Protein AF-A0AAU1BFW3-F1 (afdb_monomer)

Secondary structure (DSSP, 8-state):
-----------------EEEEEEEPTTS-EEEEEEEE--HHHHHHHHHHHHHHTT---HHHHTT-

Radius of gyration: 21.07 Å; Cα contacts (8 Å, |Δi|>4): 46; chains: 1; bounding box: 65×12×51 Å

pLDDT: mean 71.67, std 14.63, range [37.44, 94.25]

Mean predicted aligned error: 13.54 Å

Sequence (65 aa):
MGRGGAHIRARACARYPQEWTYGRGPDGRRRRVETFRFNSADLKNSLRDAVLEVGWSWRGVLLKL

Solvent-accessible surface area (backbone atoms only — not comparable to full-atom values): 4424 Å² total; per-residue (Å²): 139,84,85,80,81,81,80,78,78,74,81,78,79,82,80,57,62,66,46,73,45,82,42,72,44,100,85,70,45,84,36,82,40,83,77,43,78,49,59,69,64,60,55,54,47,54,53,48,53,56,38,48,73,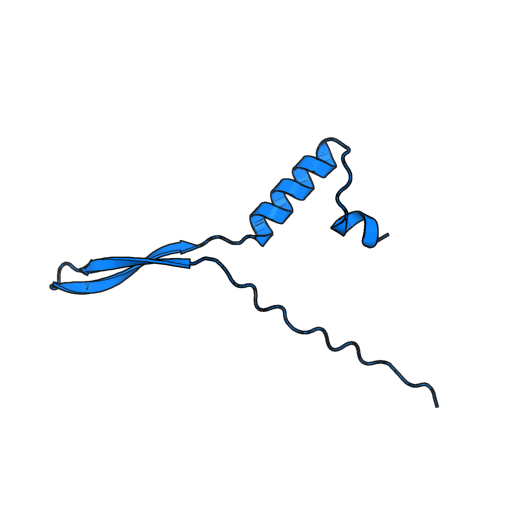76,71,46,86,55,71,85,60,63,75,71,113

Structure (mmCIF, N/CA/C/O backbone):
data_AF-A0AAU1BFW3-F1
#
_entry.id   AF-A0AAU1BFW3-F1
#
loop_
_atom_site.group_PDB
_atom_site.id
_atom_site.type_symbol
_atom_site.label_atom_id
_atom_site.label_alt_id
_atom_site.label_comp_id
_atom_site.label_asym_id
_atom_site.label_entity_id
_atom_site.label_seq_id
_atom_site.pdbx_PDB_ins_code
_atom_site.Cartn_x
_atom_site.Cartn_y
_atom_site.Cartn_z
_atom_site.occupancy
_atom_site.B_iso_or_equiv
_atom_site.auth_seq_id
_atom_site.auth_comp_id
_atom_site.auth_asym_id
_atom_site.auth_atom_id
_atom_site.pdbx_PDB_model_num
ATOM 1 N N . MET A 1 1 ? 46.044 -6.264 2.624 1.00 37.44 1 MET A N 1
ATOM 2 C CA . MET A 1 1 ? 44.940 -6.064 3.592 1.00 37.44 1 MET A CA 1
ATOM 3 C C . MET A 1 1 ? 43.796 -5.290 2.932 1.00 37.44 1 MET A C 1
ATOM 5 O O . MET A 1 1 ? 43.898 -4.078 2.793 1.00 37.44 1 MET A O 1
ATOM 9 N N . GLY A 1 2 ? 42.741 -5.971 2.471 1.00 38.25 2 GLY A N 1
ATOM 10 C CA . GLY A 1 2 ? 41.558 -5.333 1.874 1.00 38.25 2 GLY A CA 1
ATOM 11 C C . GLY A 1 2 ? 40.514 -4.989 2.939 1.00 38.25 2 GLY A C 1
ATOM 12 O O . GLY A 1 2 ? 40.111 -5.860 3.705 1.00 38.25 2 GLY A O 1
ATOM 13 N N . ARG A 1 3 ? 40.097 -3.720 3.014 1.00 44.44 3 ARG A N 1
ATOM 14 C CA . ARG A 1 3 ? 39.045 -3.251 3.929 1.00 44.44 3 ARG A CA 1
ATOM 15 C C . ARG A 1 3 ? 37.671 -3.640 3.373 1.00 44.44 3 ARG A C 1
ATOM 17 O O . ARG A 1 3 ? 37.175 -2.995 2.457 1.00 44.44 3 ARG A O 1
ATOM 24 N N . GLY A 1 4 ? 37.073 -4.691 3.932 1.00 43.06 4 GLY A N 1
ATOM 25 C CA . GLY A 1 4 ? 35.671 -5.042 3.706 1.00 43.06 4 GLY A CA 1
ATOM 26 C C . GLY A 1 4 ? 34.753 -4.030 4.391 1.00 43.06 4 GLY A C 1
ATOM 27 O O . GLY A 1 4 ? 34.721 -3.948 5.617 1.00 43.06 4 GLY A O 1
ATOM 28 N N . GLY A 1 5 ? 34.030 -3.236 3.603 1.00 44.28 5 GLY A N 1
ATOM 29 C CA . GLY A 1 5 ? 32.999 -2.329 4.099 1.00 44.28 5 GLY A CA 1
ATOM 30 C C . GLY A 1 5 ? 31.752 -3.113 4.501 1.00 44.28 5 GLY A C 1
ATOM 31 O O . GLY A 1 5 ? 31.004 -3.583 3.647 1.00 44.28 5 GLY A O 1
ATOM 32 N N . ALA A 1 6 ? 31.520 -3.264 5.803 1.00 54.03 6 ALA A N 1
ATOM 33 C CA . ALA A 1 6 ? 30.285 -3.831 6.324 1.00 54.03 6 ALA A CA 1
ATOM 34 C C . ALA A 1 6 ? 29.137 -2.822 6.144 1.00 54.03 6 ALA A C 1
ATOM 36 O O . ALA A 1 6 ? 29.032 -1.837 6.875 1.00 54.03 6 ALA A O 1
ATOM 37 N N . HIS A 1 7 ? 28.263 -3.057 5.163 1.00 47.88 7 HIS A N 1
ATOM 38 C CA . HIS A 1 7 ? 27.024 -2.297 5.012 1.00 47.88 7 HIS A CA 1
ATOM 39 C C . HIS A 1 7 ? 26.033 -2.715 6.102 1.00 47.88 7 HIS A C 1
ATOM 41 O O . HIS A 1 7 ? 25.327 -3.718 5.984 1.00 47.88 7 HIS A O 1
ATOM 47 N N . ILE A 1 8 ? 25.967 -1.932 7.177 1.00 53.16 8 ILE A N 1
ATOM 48 C CA . ILE A 1 8 ? 24.973 -2.110 8.234 1.00 53.16 8 ILE A CA 1
ATOM 49 C C . ILE A 1 8 ? 23.615 -1.674 7.662 1.00 53.16 8 ILE A C 1
ATOM 51 O O . ILE A 1 8 ? 23.305 -0.485 7.593 1.00 53.16 8 ILE A O 1
ATOM 55 N N . ARG A 1 9 ? 22.798 -2.625 7.191 1.00 53.97 9 ARG A N 1
ATOM 56 C CA . ARG A 1 9 ? 21.411 -2.336 6.793 1.00 53.97 9 ARG A CA 1
ATOM 57 C C . ARG A 1 9 ? 20.616 -2.031 8.060 1.00 53.97 9 ARG A C 1
ATOM 59 O O . ARG A 1 9 ? 20.178 -2.944 8.756 1.00 53.97 9 ARG A O 1
ATOM 66 N N . ALA A 1 10 ? 20.432 -0.749 8.360 1.00 54.06 10 ALA A N 1
ATOM 67 C CA . ALA A 1 10 ? 19.490 -0.325 9.386 1.00 54.06 10 ALA A CA 1
ATOM 68 C C . ALA A 1 10 ? 18.103 -0.898 9.048 1.00 54.06 10 ALA A C 1
ATOM 70 O O . ALA A 1 10 ? 17.576 -0.674 7.955 1.00 54.06 10 ALA A O 1
ATOM 71 N N . ARG A 1 11 ? 17.510 -1.664 9.972 1.00 56.34 11 ARG A N 1
ATOM 72 C CA . ARG A 1 11 ? 16.103 -2.066 9.869 1.00 56.34 11 ARG A CA 1
ATOM 73 C C . ARG A 1 11 ? 15.264 -0.795 9.924 1.00 56.34 11 ARG A C 1
ATOM 75 O O . ARG A 1 11 ? 15.125 -0.188 10.981 1.00 56.34 11 ARG A O 1
ATOM 82 N N . ALA A 1 12 ? 14.708 -0.390 8.787 1.00 60.00 12 ALA A N 1
ATOM 83 C CA . ALA A 1 12 ? 13.697 0.650 8.765 1.00 60.00 12 ALA A CA 1
ATOM 84 C C . ALA A 1 12 ? 12.492 0.163 9.584 1.00 60.00 12 ALA A C 1
ATOM 86 O O . ALA A 1 12 ? 11.831 -0.808 9.216 1.00 60.00 12 ALA A O 1
ATOM 87 N N . CYS A 1 13 ? 12.225 0.814 10.715 1.00 51.75 13 CYS A N 1
ATOM 88 C CA . CYS A 1 13 ? 11.002 0.590 11.468 1.00 51.75 13 CYS A CA 1
ATOM 89 C C . CYS A 1 13 ? 9.862 1.237 10.674 1.00 51.75 13 CYS A C 1
ATOM 91 O O . CYS A 1 13 ? 9.753 2.464 10.625 1.00 51.75 13 CYS A O 1
ATOM 93 N N . ALA A 1 14 ? 9.068 0.428 9.973 1.00 61.25 14 ALA A N 1
ATOM 94 C CA . ALA A 1 14 ? 7.923 0.921 9.224 1.00 61.25 14 ALA A CA 1
ATOM 95 C C . ALA A 1 14 ? 6.901 1.515 10.209 1.00 61.25 14 ALA A C 1
ATOM 97 O O . ALA A 1 14 ? 6.224 0.794 10.939 1.00 61.25 14 ALA A O 1
ATOM 98 N N . ARG A 1 15 ? 6.829 2.850 10.268 1.00 64.62 15 ARG A N 1
ATOM 99 C CA . ARG A 1 15 ? 5.844 3.573 11.076 1.00 64.62 15 ARG A CA 1
ATOM 100 C C . ARG A 1 15 ? 4.523 3.600 10.316 1.00 64.62 15 ARG A C 1
ATOM 102 O O . ARG A 1 15 ? 4.392 4.313 9.324 1.00 64.62 15 ARG A O 1
ATOM 109 N N . TYR A 1 16 ? 3.557 2.828 10.793 1.00 66.50 16 TYR A N 1
ATOM 110 C CA . TYR A 1 16 ? 2.194 2.844 10.276 1.00 66.50 16 TYR A CA 1
ATOM 111 C C . TYR A 1 16 ? 1.382 3.923 10.995 1.00 66.50 16 TYR A C 1
ATOM 113 O O . TYR A 1 16 ? 1.402 3.938 12.232 1.00 66.50 16 TYR A O 1
ATOM 121 N N . PRO A 1 17 ? 0.680 4.823 10.281 1.00 64.69 17 PRO A N 1
ATOM 122 C CA . PRO A 1 17 ? -0.391 5.592 10.896 1.00 64.69 17 PRO A CA 1
ATOM 123 C C . PRO A 1 17 ? -1.414 4.612 11.484 1.00 64.69 17 PRO A C 1
ATOM 125 O O . PRO A 1 17 ? -1.939 3.742 10.785 1.00 64.69 17 PRO A O 1
ATOM 128 N N . GLN A 1 18 ? -1.612 4.724 12.793 1.00 70.94 18 GLN A N 1
ATOM 129 C CA . GLN A 1 18 ? -2.598 3.975 13.561 1.00 70.94 18 GLN A CA 1
ATOM 130 C C . GLN A 1 18 ? -3.530 4.989 14.208 1.00 70.94 18 GLN A C 1
ATOM 132 O O . GLN A 1 18 ? -3.060 5.896 14.902 1.00 70.94 18 GLN A O 1
ATOM 137 N N . GLU A 1 19 ? -4.826 4.829 13.979 1.00 74.06 19 GLU A N 1
ATOM 138 C CA . GLU A 1 19 ? -5.858 5.618 14.641 1.00 74.06 19 GLU A CA 1
ATOM 139 C C . GLU A 1 19 ? -6.500 4.797 15.758 1.00 74.06 19 GLU A C 1
ATOM 141 O O . GLU A 1 19 ? -6.781 3.604 15.605 1.00 74.06 19 GLU A O 1
ATOM 146 N N . TRP A 1 20 ? -6.712 5.449 16.899 1.00 73.00 20 TRP A N 1
ATOM 147 C CA . TRP A 1 20 ? -7.305 4.842 18.081 1.00 73.00 20 TRP A CA 1
ATOM 148 C C . TRP A 1 20 ? -8.559 5.606 18.460 1.00 73.00 20 TRP A C 1
ATOM 150 O O . TRP A 1 20 ? -8.501 6.804 18.741 1.00 73.00 20 TRP A O 1
ATOM 160 N N . THR A 1 21 ? -9.676 4.897 18.568 1.00 74.12 21 THR A N 1
ATOM 161 C CA . THR A 1 21 ? -10.893 5.447 19.159 1.00 74.12 21 THR A CA 1
ATOM 162 C C . THR A 1 21 ? -11.052 4.913 20.579 1.00 74.12 21 THR A C 1
ATOM 164 O O . THR A 1 21 ? -10.877 3.723 20.853 1.00 74.12 21 THR A O 1
ATOM 167 N N . TYR A 1 22 ? -11.377 5.803 21.515 1.00 70.69 22 TYR A N 1
ATOM 168 C CA . TYR A 1 22 ? -11.684 5.430 22.893 1.00 70.69 22 TYR A CA 1
ATOM 169 C C . TYR A 1 22 ? -13.184 5.163 23.015 1.00 70.69 22 TYR A C 1
ATOM 171 O O . TYR A 1 22 ? -13.985 6.092 23.078 1.00 70.6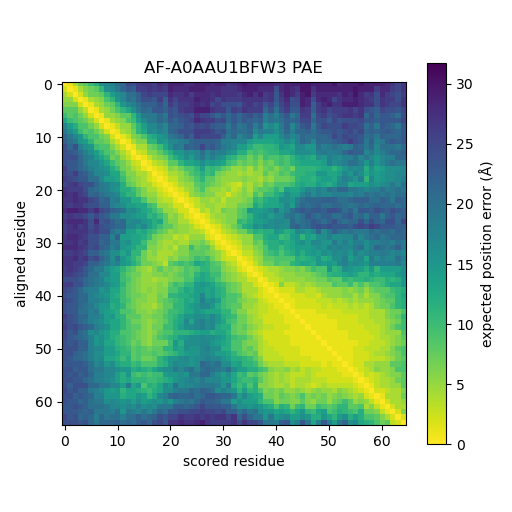9 22 TYR A O 1
ATOM 179 N N . GLY A 1 23 ? -13.556 3.886 23.044 1.00 72.62 23 GLY A N 1
ATOM 180 C CA . GLY A 1 23 ? -14.924 3.443 23.295 1.00 72.62 23 GLY A CA 1
ATOM 181 C C . GLY A 1 23 ? -15.164 3.153 24.776 1.00 72.62 23 GLY A C 1
ATOM 182 O O . GLY A 1 23 ? -14.227 2.917 25.547 1.00 72.62 23 GLY A O 1
ATOM 183 N N . ARG A 1 24 ? -16.433 3.140 25.184 1.00 73.06 24 ARG A N 1
ATOM 184 C CA . ARG A 1 24 ? -16.848 2.598 26.482 1.00 73.06 24 ARG A CA 1
ATOM 185 C C . ARG A 1 24 ? -17.327 1.165 26.251 1.00 73.06 24 ARG A C 1
ATOM 187 O O . ARG A 1 24 ? -18.206 0.955 25.421 1.00 73.06 24 ARG A O 1
ATOM 194 N N . GLY A 1 25 ? -16.702 0.195 26.914 1.00 72.50 25 GLY A N 1
ATOM 195 C CA . GLY A 1 25 ? -17.138 -1.200 26.855 1.00 72.50 25 GLY A CA 1
ATOM 196 C C . GLY A 1 25 ? -18.482 -1.406 27.571 1.00 72.50 25 GLY A C 1
ATOM 197 O O . GLY A 1 25 ? -18.899 -0.529 28.335 1.00 72.50 25 GLY A O 1
ATOM 198 N N . PRO A 1 26 ? -19.164 -2.544 27.358 1.00 72.50 26 PRO A N 1
ATOM 199 C CA . PRO A 1 26 ? -20.413 -2.883 28.059 1.00 72.50 26 PRO A CA 1
ATOM 200 C C . PRO A 1 26 ? -20.255 -2.925 29.593 1.00 72.50 26 PRO A C 1
ATOM 202 O O . PRO A 1 26 ? -21.212 -2.748 30.335 1.00 72.50 26 PRO A O 1
ATOM 205 N N . ASP A 1 27 ? -19.023 -3.089 30.057 1.00 78.88 27 ASP A N 1
ATOM 206 C CA . ASP A 1 27 ? -18.531 -3.058 31.432 1.00 78.88 27 ASP A CA 1
ATOM 207 C C . ASP A 1 27 ? -18.195 -1.638 31.948 1.00 78.88 27 ASP A C 1
ATOM 209 O O . ASP A 1 27 ? -17.655 -1.473 33.042 1.00 78.88 27 ASP A O 1
ATOM 213 N N . GLY A 1 28 ? -18.474 -0.587 31.168 1.00 74.88 28 GLY A N 1
ATOM 214 C CA . GLY A 1 28 ? -18.259 0.816 31.545 1.00 74.88 28 GLY A CA 1
ATOM 215 C C . GLY A 1 28 ? -16.799 1.286 31.492 1.00 74.88 28 GLY A C 1
ATOM 216 O O . GLY A 1 28 ? -16.529 2.483 31.623 1.00 74.88 28 GLY A O 1
ATOM 217 N N . ARG A 1 29 ? -15.844 0.380 31.256 1.00 77.56 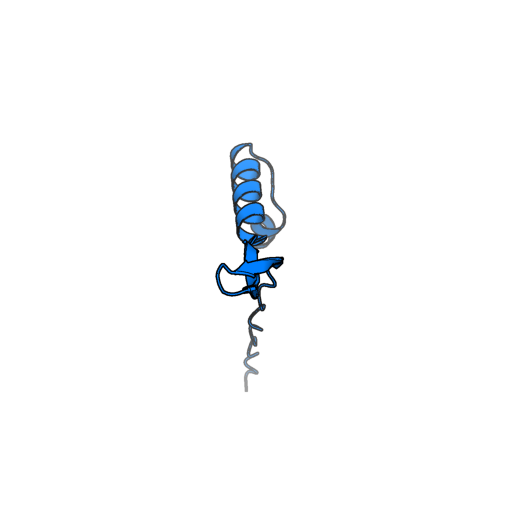29 ARG A N 1
ATOM 218 C CA . ARG A 1 29 ? -14.409 0.689 31.203 1.00 77.56 29 ARG A CA 1
ATOM 219 C C . ARG A 1 29 ? -14.016 1.312 29.861 1.00 77.56 29 ARG A C 1
ATOM 221 O O . ARG A 1 29 ? -14.581 1.001 28.811 1.00 77.56 29 ARG A O 1
ATOM 228 N N . ARG A 1 30 ? -13.018 2.206 29.890 1.00 76.56 30 ARG A N 1
ATOM 229 C CA . ARG A 1 30 ? -12.415 2.778 28.674 1.00 76.56 30 ARG A CA 1
ATOM 230 C C . ARG A 1 30 ? -11.667 1.681 27.920 1.00 76.56 30 ARG A C 1
ATOM 232 O O . ARG A 1 30 ? -10.684 1.147 28.431 1.00 76.56 30 ARG A O 1
ATOM 239 N N . ARG A 1 31 ? -12.092 1.394 26.691 1.00 76.12 31 ARG A N 1
ATOM 240 C CA . ARG A 1 31 ? -11.420 0.470 25.774 1.00 76.12 31 ARG A CA 1
ATOM 241 C C . ARG A 1 31 ? -10.816 1.258 24.618 1.00 76.12 31 ARG A C 1
ATOM 243 O O . ARG A 1 31 ? -11.503 2.051 23.980 1.00 76.12 31 ARG A O 1
ATOM 250 N N . ARG A 1 32 ? -9.530 1.032 24.344 1.00 71.56 32 ARG A N 1
ATOM 251 C CA . ARG A 1 32 ? -8.914 1.464 23.084 1.00 71.56 32 ARG A CA 1
ATOM 252 C C . ARG A 1 32 ? -9.342 0.484 22.002 1.00 71.56 32 ARG A C 1
ATOM 254 O O . ARG A 1 32 ? -9.131 -0.717 22.158 1.00 71.56 32 ARG A O 1
ATOM 261 N N . VAL A 1 33 ? -9.958 0.994 20.950 1.00 76.19 33 VAL A N 1
ATOM 262 C CA . VAL A 1 33 ? -10.315 0.226 19.760 1.00 76.19 33 VAL A CA 1
ATOM 263 C C . VAL A 1 33 ? -9.432 0.742 18.630 1.00 76.19 33 VAL A C 1
ATOM 265 O O . VAL A 1 33 ? -9.414 1.944 18.367 1.00 76.19 33 VAL A O 1
ATOM 268 N N . GLU A 1 34 ? -8.649 -0.152 18.027 1.00 71.19 34 GLU A N 1
ATOM 269 C CA . GLU A 1 34 ? -7.891 0.140 16.808 1.00 71.19 34 GLU A CA 1
ATOM 270 C C . GLU A 1 34 ? -8.898 0.207 15.659 1.00 71.19 34 GLU A C 1
ATOM 272 O O . GLU A 1 34 ? -9.529 -0.795 15.325 1.00 71.19 34 GLU A O 1
ATOM 277 N N . THR A 1 35 ? -9.118 1.400 15.116 1.00 73.31 35 THR A N 1
ATOM 278 C CA . THR A 1 35 ? -10.112 1.638 14.058 1.00 73.31 35 THR A CA 1
ATOM 279 C C . THR A 1 35 ? -9.475 1.674 12.680 1.00 73.31 35 THR A C 1
ATOM 281 O O . THR A 1 35 ? -10.131 1.348 11.692 1.00 73.31 35 THR A O 1
ATOM 284 N N . PHE A 1 36 ? -8.194 2.033 12.601 1.00 69.31 36 PHE A N 1
ATOM 285 C CA . PHE A 1 36 ? -7.512 2.188 11.329 1.00 69.31 36 PHE A CA 1
ATOM 286 C C . PHE A 1 36 ? -6.027 1.877 11.450 1.00 69.31 36 PHE A C 1
ATOM 288 O O . PHE A 1 36 ? -5.314 2.459 12.271 1.00 69.31 36 PHE A O 1
ATOM 295 N N . ARG A 1 37 ? -5.553 0.998 10.568 1.00 70.00 37 ARG A N 1
ATOM 296 C CA . ARG A 1 37 ? -4.136 0.715 10.367 1.00 70.00 37 ARG A CA 1
ATOM 297 C C . ARG A 1 37 ? -3.848 0.736 8.882 1.00 70.00 37 ARG A C 1
ATOM 299 O O . ARG A 1 37 ? -4.392 -0.069 8.132 1.00 70.00 37 ARG A O 1
ATOM 306 N N . PHE A 1 38 ? -2.963 1.634 8.467 1.00 73.69 38 PHE A N 1
ATOM 307 C CA . PHE A 1 38 ? -2.617 1.776 7.060 1.00 73.69 38 PHE A CA 1
ATOM 308 C C . PHE A 1 38 ? -1.127 1.586 6.820 1.00 73.69 38 PHE A C 1
ATOM 310 O O . PHE A 1 38 ? -0.278 2.258 7.411 1.00 73.69 38 PHE A O 1
ATOM 317 N N . ASN A 1 39 ? -0.804 0.665 5.918 1.00 75.38 39 ASN A N 1
ATOM 318 C CA . ASN A 1 39 ? 0.553 0.440 5.462 1.00 75.38 39 ASN A CA 1
ATOM 319 C C . ASN A 1 39 ? 0.822 1.253 4.195 1.00 75.38 39 ASN A C 1
ATOM 321 O O . ASN A 1 39 ? 0.417 0.896 3.094 1.00 75.38 39 ASN A O 1
ATOM 325 N N . SER A 1 40 ? 1.568 2.346 4.352 1.00 73.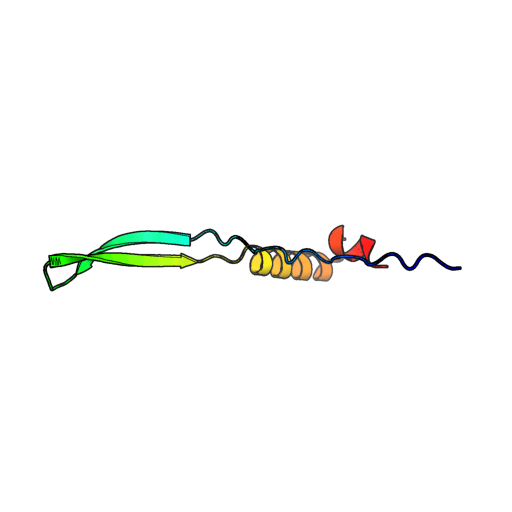88 40 SER A N 1
ATOM 326 C CA . SER A 1 40 ? 1.946 3.201 3.223 1.00 73.88 40 SER A CA 1
ATOM 327 C C . SER A 1 40 ? 2.803 2.489 2.170 1.00 73.88 40 SER A C 1
ATOM 329 O O . SER A 1 40 ? 2.867 2.959 1.033 1.00 73.88 40 SER A O 1
ATOM 331 N N . ALA A 1 41 ? 3.451 1.368 2.508 1.00 77.81 41 ALA A N 1
ATOM 332 C CA . ALA A 1 41 ? 4.164 0.551 1.533 1.00 77.81 41 ALA A CA 1
ATOM 333 C C . ALA A 1 41 ? 3.198 -0.154 0.572 1.00 77.81 41 ALA A C 1
ATOM 335 O O . ALA A 1 41 ? 3.495 -0.211 -0.617 1.00 77.81 41 ALA A O 1
ATOM 336 N N . ASP A 1 42 ? 2.033 -0.601 1.046 1.00 79.69 42 ASP A N 1
ATOM 337 C CA . ASP A 1 42 ? 1.057 -1.316 0.214 1.00 79.69 42 ASP A CA 1
ATOM 338 C C . ASP A 1 42 ? 0.452 -0.382 -0.844 1.00 79.69 42 ASP A C 1
ATOM 340 O O . ASP A 1 42 ? 0.367 -0.740 -2.021 1.00 79.69 42 ASP A O 1
ATOM 344 N N . LEU A 1 43 ? 0.160 0.871 -0.471 1.00 84.38 43 LEU A N 1
ATOM 345 C CA . LEU A 1 43 ? -0.272 1.891 -1.434 1.00 84.38 43 LEU A CA 1
ATOM 346 C C . LEU A 1 43 ? 0.841 2.258 -2.421 1.00 84.38 43 LEU A C 1
ATOM 348 O O . LEU A 1 43 ? 0.595 2.378 -3.619 1.00 84.38 43 LEU A O 1
ATOM 352 N N . LYS A 1 44 ? 2.078 2.425 -1.936 1.00 84.50 44 LYS A N 1
ATOM 353 C CA . LYS A 1 44 ? 3.229 2.725 -2.803 1.00 84.50 44 LYS A CA 1
ATOM 354 C C . LYS A 1 44 ? 3.528 1.604 -3.795 1.00 84.50 44 LYS A C 1
ATOM 356 O O . LYS A 1 44 ? 4.026 1.903 -4.876 1.00 84.50 44 LYS A O 1
ATOM 361 N N . ASN A 1 45 ? 3.293 0.349 -3.422 1.00 86.31 45 ASN A N 1
ATOM 362 C CA . ASN A 1 45 ? 3.469 -0.794 -4.313 1.00 86.31 45 ASN A CA 1
ATOM 363 C C . ASN A 1 45 ? 2.349 -0.821 -5.356 1.00 86.31 45 ASN A C 1
ATOM 365 O O . ASN A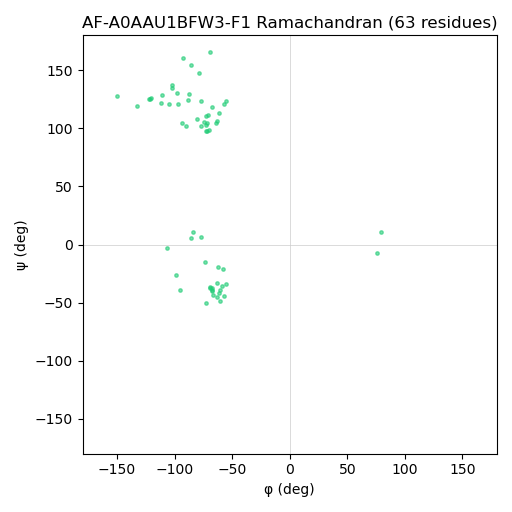 1 45 ? 2.648 -0.781 -6.540 1.00 86.31 45 ASN A O 1
ATOM 369 N N . SER A 1 46 ? 1.089 -0.717 -4.925 1.00 87.69 46 SER A N 1
ATOM 370 C CA . SER A 1 46 ? -0.065 -0.710 -5.838 1.00 87.69 46 SER A CA 1
ATOM 371 C C . SER A 1 46 ? 0.019 0.413 -6.882 1.00 87.69 46 SER A C 1
ATOM 373 O O . SER A 1 46 ? -0.204 0.187 -8.067 1.00 87.69 46 SER A O 1
ATOM 375 N N . LEU A 1 47 ? 0.397 1.629 -6.463 1.00 88.69 47 LEU A N 1
ATOM 376 C CA . LEU A 1 47 ? 0.560 2.761 -7.380 1.00 88.69 47 LEU A CA 1
ATOM 377 C C . LEU A 1 47 ? 1.737 2.562 -8.338 1.00 88.69 47 LEU A C 1
ATOM 379 O O . LEU A 1 47 ? 1.649 2.922 -9.507 1.0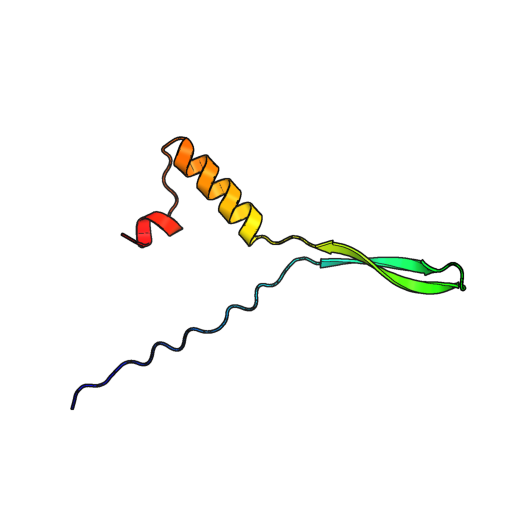0 88.69 47 LEU A O 1
ATOM 383 N N . ARG A 1 48 ? 2.846 2.006 -7.844 1.00 90.44 48 ARG A N 1
ATOM 384 C CA . ARG A 1 48 ? 3.993 1.690 -8.693 1.00 90.44 48 ARG A CA 1
ATOM 385 C C . ARG A 1 48 ? 3.588 0.698 -9.775 1.00 90.44 48 ARG A C 1
ATOM 387 O O . ARG A 1 48 ? 3.902 0.956 -10.928 1.00 90.44 48 ARG A O 1
ATOM 394 N N . ASP A 1 49 ? 2.903 -0.379 -9.413 1.00 89.94 49 ASP A N 1
ATOM 395 C CA . ASP A 1 49 ? 2.521 -1.432 -10.355 1.00 89.94 49 ASP A CA 1
ATOM 396 C C . ASP A 1 49 ? 1.574 -0.884 -11.432 1.00 89.94 49 ASP A C 1
ATOM 398 O O . ASP A 1 49 ? 1.841 -1.060 -12.617 1.00 89.94 49 ASP A O 1
ATOM 402 N N . ALA A 1 50 ? 0.568 -0.094 -11.040 1.00 93.94 50 ALA A N 1
ATOM 403 C CA . ALA A 1 50 ? -0.351 0.550 -11.982 1.00 93.94 50 ALA A CA 1
ATOM 404 C C . ALA A 1 50 ? 0.356 1.518 -12.951 1.00 93.94 50 ALA A C 1
ATOM 406 O O . ALA A 1 50 ? 0.062 1.544 -14.142 1.00 93.94 50 ALA A O 1
ATOM 407 N N . VAL A 1 51 ? 1.308 2.317 -12.455 1.00 92.69 51 VAL A N 1
ATOM 408 C CA . VAL A 1 51 ? 2.080 3.268 -13.276 1.00 92.69 51 VAL A CA 1
ATOM 409 C C . VAL A 1 51 ? 3.025 2.526 -14.231 1.00 92.69 51 VAL A C 1
ATOM 411 O O . VAL A 1 51 ? 3.184 2.935 -15.380 1.00 92.69 51 VAL A O 1
ATOM 414 N N . LEU A 1 52 ? 3.620 1.416 -13.790 1.00 92.62 52 LEU A N 1
ATOM 415 C CA . LEU A 1 52 ? 4.460 0.575 -14.646 1.00 92.62 52 LEU A CA 1
ATOM 416 C C . LEU A 1 52 ? 3.647 -0.127 -15.742 1.00 92.62 52 LEU A C 1
ATOM 418 O O . LEU A 1 52 ? 4.129 -0.226 -16.868 1.00 92.62 52 LEU A O 1
ATOM 422 N N . GLU A 1 53 ? 2.421 -0.566 -15.445 1.00 92.56 53 GLU A N 1
ATOM 423 C CA . GLU A 1 53 ? 1.523 -1.197 -16.422 1.00 92.56 53 GLU A CA 1
ATOM 424 C C . GLU A 1 53 ? 1.187 -0.255 -17.586 1.00 92.56 53 GLU A C 1
ATOM 426 O O . GLU A 1 53 ? 1.187 -0.664 -18.745 1.00 92.56 53 GLU A O 1
ATOM 431 N N . VAL A 1 54 ? 0.989 1.034 -17.300 1.00 94.25 54 VAL A N 1
ATOM 432 C CA . VAL A 1 54 ? 0.701 2.051 -18.327 1.00 94.25 54 VAL A CA 1
ATOM 433 C C . VAL A 1 54 ? 1.960 2.618 -19.004 1.00 94.25 54 VAL A C 1
ATOM 435 O O . VAL A 1 54 ? 1.880 3.615 -19.722 1.00 94.25 54 VAL A O 1
ATOM 438 N N . GLY A 1 55 ? 3.132 2.009 -18.788 1.00 90.38 55 GLY A N 1
AT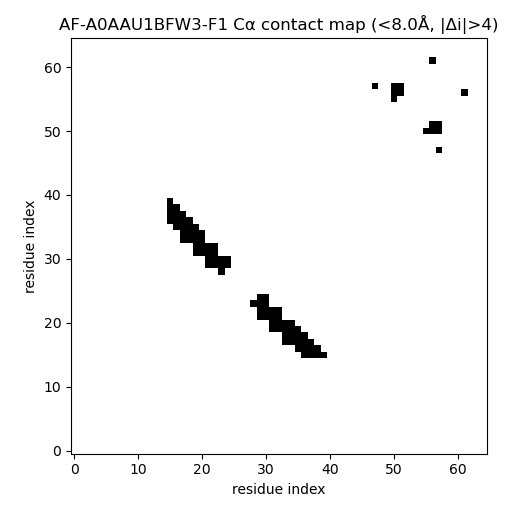OM 439 C CA . GLY A 1 55 ? 4.392 2.373 -19.451 1.00 90.38 55 GLY A CA 1
ATOM 440 C C . GLY A 1 55 ? 5.097 3.599 -18.867 1.00 90.38 55 GLY A C 1
ATOM 441 O O . GLY A 1 55 ? 6.047 4.119 -19.458 1.00 90.38 55 GLY A O 1
ATOM 442 N N . TRP A 1 56 ? 4.657 4.081 -17.707 1.00 9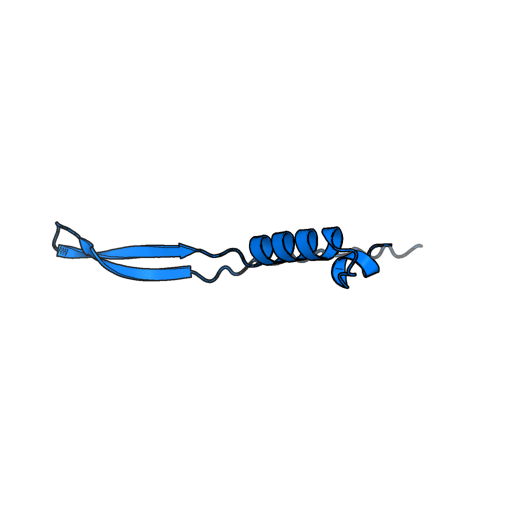2.94 56 TRP A N 1
ATOM 443 C CA . TRP A 1 56 ? 5.309 5.183 -17.013 1.00 92.94 56 TRP A CA 1
ATOM 444 C C . TRP A 1 56 ? 6.452 4.673 -16.132 1.00 92.94 56 TRP A C 1
ATOM 446 O O . TRP A 1 56 ? 6.476 3.542 -15.655 1.00 92.94 56 TRP A O 1
ATOM 456 N N . SER A 1 57 ? 7.428 5.542 -15.885 1.00 86.38 57 SER A N 1
ATOM 457 C CA . SER A 1 57 ? 8.642 5.202 -15.143 1.00 86.38 57 SER A CA 1
ATOM 458 C C . SER A 1 57 ? 8.566 5.617 -13.670 1.00 86.38 57 SER A C 1
ATOM 460 O O . SER A 1 57 ? 8.295 6.774 -13.352 1.00 86.38 57 SER A O 1
ATOM 462 N N . TRP A 1 58 ? 8.887 4.699 -12.749 1.00 88.25 58 TRP A N 1
ATOM 463 C CA . TRP A 1 58 ? 8.974 4.976 -11.308 1.00 88.25 58 TRP A CA 1
ATOM 464 C C . TRP A 1 58 ? 10.437 5.056 -10.844 1.00 88.25 58 TRP A C 1
ATOM 466 O O . TRP A 1 58 ? 11.184 4.080 -10.937 1.00 88.25 58 TRP A O 1
ATOM 476 N N . ARG A 1 59 ? 10.860 6.197 -10.274 1.00 83.38 59 ARG A N 1
ATOM 477 C CA . ARG A 1 59 ? 12.282 6.474 -9.938 1.00 83.38 59 ARG A CA 1
ATOM 478 C C . ARG A 1 59 ? 12.935 5.411 -9.040 1.00 83.38 59 ARG A C 1
ATOM 480 O O . ARG A 1 59 ? 14.113 5.122 -9.194 1.00 83.38 59 ARG A O 1
ATOM 487 N N . GLY A 1 60 ? 12.177 4.800 -8.127 1.00 76.50 60 GLY A N 1
ATOM 488 C CA . GLY A 1 60 ? 12.685 3.747 -7.232 1.00 76.50 60 GLY A CA 1
ATOM 489 C C . GLY A 1 60 ? 12.938 2.383 -7.893 1.00 76.50 60 GLY A C 1
ATOM 490 O O . GLY A 1 60 ? 13.604 1.543 -7.288 1.00 76.50 60 GLY A O 1
ATOM 491 N N . VAL A 1 61 ? 12.404 2.160 -9.097 1.00 72.50 61 VAL A N 1
ATOM 492 C CA . VAL A 1 61 ? 12.669 0.970 -9.924 1.00 72.50 61 VAL A CA 1
ATOM 493 C C . VAL A 1 61 ? 13.783 1.262 -10.926 1.00 72.50 61 VAL A C 1
ATOM 495 O O . VAL A 1 61 ? 14.669 0.432 -11.080 1.00 72.50 61 VAL A O 1
ATOM 498 N N . LEU A 1 62 ? 13.811 2.466 -11.517 1.00 70.25 62 LEU A N 1
ATOM 499 C CA . LEU A 1 62 ? 14.878 2.863 -12.447 1.00 70.25 62 LEU A CA 1
ATOM 500 C C . LEU A 1 62 ? 16.280 2.817 -11.824 1.00 70.25 62 LEU A C 1
ATOM 502 O O . LEU A 1 62 ? 17.232 2.456 -12.497 1.00 70.25 62 LEU A O 1
ATOM 506 N N . LEU A 1 63 ? 16.414 3.159 -10.540 1.00 62.44 63 LEU A N 1
ATOM 507 C CA . LEU A 1 63 ? 17.701 3.173 -9.827 1.00 62.44 63 LEU A CA 1
ATOM 508 C C . LEU A 1 63 ? 18.202 1.774 -9.408 1.00 62.44 63 LEU A C 1
ATOM 510 O O . LEU A 1 63 ? 19.156 1.679 -8.637 1.00 62.44 63 LEU A O 1
ATOM 514 N N . LYS A 1 64 ? 17.522 0.699 -9.829 1.00 59.66 64 LYS A N 1
ATOM 515 C CA . LYS A 1 64 ? 17.899 -0.699 -9.551 1.00 59.66 64 LYS A CA 1
ATOM 516 C C . LYS A 1 64 ? 18.480 -1.441 -10.761 1.00 59.66 64 LYS A C 1
ATOM 518 O O . LYS A 1 64 ? 18.825 -2.609 -10.592 1.00 59.66 64 LYS A O 1
ATOM 523 N N . LEU A 1 65 ? 18.532 -0.796 -11.929 1.00 52.34 65 LEU A N 1
ATOM 524 C CA . LEU A 1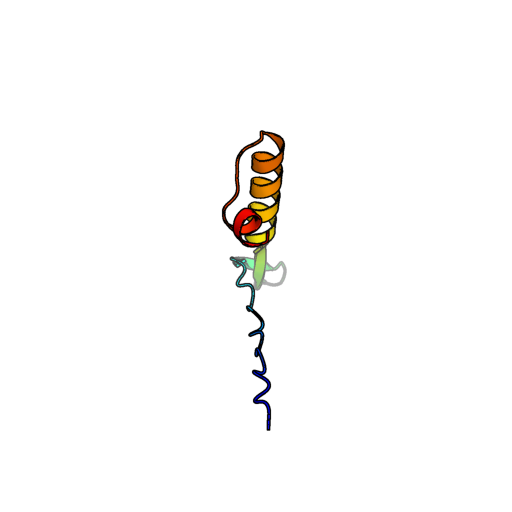 65 ? 19.181 -1.312 -13.137 1.00 52.34 65 LEU A CA 1
ATOM 525 C C . LEU A 1 65 ? 20.700 -1.149 -13.058 1.00 52.34 65 LEU A C 1
ATOM 527 O O . LEU A 1 65 ? 21.146 -0.103 -12.533 1.00 52.34 65 LEU A O 1
#

Nearest PDB structures (foldseek):
  5sxk-assembly1_A  TM=2.558E-01  e=8.110E+00  Homo sapiens

Foldseek 3Di:
DDDDDDDPPPPPPQDWDWDWDFDQDPVRDTDTDTPDTDRPVVVVVVVCVVCVVVVHDDPVVVVVD